Protein AF-A0A7X2MUP4-F1 (afdb_monomer_lite)

Secondary structure (DSSP, 8-state):
--EEEEEEEE-SSS--SSSSHHHHHHHHHHHTT--EEEEE-SSSTT-EEEEEETTS--HHHHHHHHHHHHHH-TT-EEEEEEEEEES--SS-GGGG-GGG-

Radius of gyration: 13.07 Å; 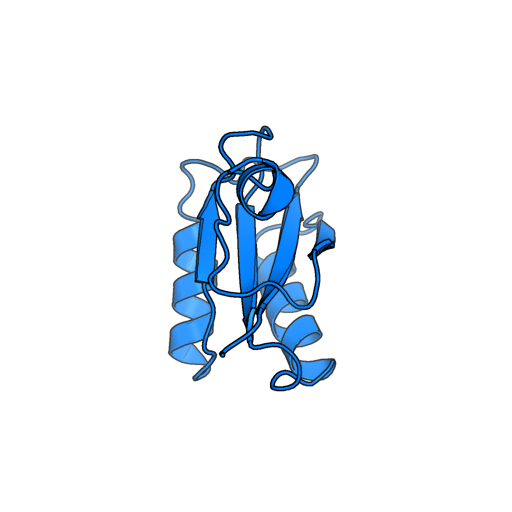chains: 1; bounding box: 39×25×31 Å

Sequence (101 aa):
MINWDIYQVNSATKNLIGVKFRGSVRKFAIENDIVLLAENAQDEENTVRFALIENTHEQELLEKITNFIRTMISDGEVKQVLNNIPNPILSKLKNNDISRY

pLDDT: mean 95.0, std 4.23, range [77.62, 98.5]

Structure (mmCIF, N/CA/C/O backbone):
data_AF-A0A7X2MUP4-F1
#
_entry.id   AF-A0A7X2MUP4-F1
#
loop_
_atom_site.group_PDB
_atom_site.id
_atom_site.type_symbol
_atom_site.label_atom_id
_atom_site.label_alt_id
_atom_site.label_comp_id
_atom_site.label_asym_id
_atom_site.label_entity_id
_atom_site.label_seq_id
_atom_site.pdbx_PDB_ins_code
_atom_site.Cartn_x
_atom_site.Cartn_y
_atom_site.Cartn_z
_atom_site.occupancy
_atom_site.B_iso_or_equiv
_atom_site.auth_seq_id
_atom_site.auth_comp_id
_atom_site.auth_asym_id
_atom_site.auth_atom_id
_atom_site.pdbx_PDB_model_num
ATOM 1 N N . MET A 1 1 ? 16.055 -7.248 -13.559 1.00 84.75 1 MET A N 1
ATOM 2 C CA . MET A 1 1 ? 15.824 -7.101 -12.106 1.00 84.75 1 MET A CA 1
ATOM 3 C C . MET A 1 1 ? 14.330 -6.904 -11.923 1.00 84.75 1 MET A C 1
ATOM 5 O O . MET A 1 1 ? 13.736 -6.299 -12.804 1.00 84.75 1 MET A O 1
ATOM 9 N N . ILE A 1 2 ? 13.715 -7.491 -10.894 1.00 91.81 2 ILE A N 1
ATOM 10 C CA . ILE A 1 2 ? 12.284 -7.274 -10.633 1.00 91.81 2 ILE A CA 1
ATOM 11 C C . ILE A 1 2 ? 12.150 -5.934 -9.916 1.00 91.81 2 ILE A C 1
ATOM 13 O O . ILE A 1 2 ? 12.777 -5.736 -8.871 1.00 91.81 2 ILE A O 1
ATOM 17 N N . ASN A 1 3 ? 11.342 -5.053 -10.489 1.00 96.12 3 ASN A N 1
ATOM 18 C CA . ASN A 1 3 ? 11.043 -3.741 -9.944 1.00 96.12 3 ASN A CA 1
ATOM 19 C C . ASN A 1 3 ? 9.639 -3.735 -9.348 1.00 96.12 3 ASN A C 1
ATOM 21 O O . ASN A 1 3 ? 8.804 -4.581 -9.677 1.00 96.12 3 ASN A O 1
ATOM 25 N N . TRP A 1 4 ? 9.406 -2.798 -8.440 1.00 97.19 4 TRP A N 1
ATOM 26 C CA . TRP A 1 4 ? 8.216 -2.773 -7.611 1.00 97.19 4 TRP A CA 1
ATOM 27 C C . TRP A 1 4 ? 7.652 -1.365 -7.502 1.00 97.19 4 TRP A C 1
ATOM 29 O O . TRP A 1 4 ? 8.394 -0.400 -7.312 1.00 97.19 4 TRP A O 1
ATOM 39 N N . ASP A 1 5 ? 6.331 -1.274 -7.540 1.00 97.06 5 ASP A N 1
ATOM 40 C CA . ASP A 1 5 ? 5.597 -0.064 -7.204 1.00 97.06 5 ASP A CA 1
ATOM 41 C C . ASP A 1 5 ? 5.146 -0.146 -5.750 1.00 97.06 5 ASP A C 1
ATOM 43 O O . ASP A 1 5 ? 4.538 -1.133 -5.328 1.00 97.06 5 ASP A O 1
ATOM 47 N N . ILE A 1 6 ? 5.481 0.881 -4.970 1.00 98.00 6 ILE A N 1
ATOM 48 C CA . ILE A 1 6 ? 5.209 0.942 -3.538 1.00 98.00 6 ILE A CA 1
ATOM 49 C C . ILE A 1 6 ? 3.986 1.817 -3.307 1.00 98.00 6 ILE A C 1
ATOM 51 O O . ILE A 1 6 ? 3.948 2.992 -3.680 1.00 98.00 6 ILE A O 1
ATOM 55 N N . TYR A 1 7 ? 3.018 1.246 -2.606 1.00 98.06 7 TYR A N 1
ATOM 56 C CA . TYR A 1 7 ? 1.796 1.893 -2.174 1.00 98.06 7 TYR A CA 1
ATOM 57 C C . TYR A 1 7 ? 1.770 1.998 -0.659 1.00 98.06 7 TYR A C 1
ATOM 59 O O . TYR A 1 7 ? 2.297 1.153 0.068 1.00 98.06 7 TYR A O 1
ATOM 67 N N . GLN A 1 8 ? 1.113 3.040 -0.185 1.00 97.94 8 GLN A N 1
ATOM 68 C CA . GLN A 1 8 ? 0.921 3.326 1.216 1.00 97.94 8 GLN A CA 1
ATOM 69 C C . GLN A 1 8 ? -0.562 3.364 1.544 1.00 97.94 8 GLN A C 1
ATOM 71 O O . GLN A 1 8 ? -1.356 3.887 0.766 1.00 97.94 8 GLN A O 1
ATOM 76 N N . VAL A 1 9 ? -0.901 2.807 2.704 1.00 98.25 9 VAL A N 1
ATOM 77 C CA . VAL A 1 9 ? -2.228 2.864 3.296 1.00 98.25 9 VAL A CA 1
ATOM 78 C C . VAL A 1 9 ? -2.176 3.671 4.583 1.00 98.25 9 VAL A C 1
ATOM 80 O O . VAL A 1 9 ? -1.392 3.352 5.483 1.00 98.25 9 VAL A O 1
ATOM 83 N N . ASN A 1 10 ? -3.060 4.659 4.676 1.00 96.81 10 ASN A N 1
ATOM 84 C CA . ASN A 1 10 ? -3.310 5.452 5.874 1.00 96.81 10 ASN A CA 1
ATOM 85 C C . ASN A 1 10 ? -4.801 5.416 6.232 1.00 96.81 10 ASN A C 1
ATOM 87 O O . ASN A 1 10 ? -5.655 5.097 5.405 1.00 96.81 10 ASN A O 1
ATOM 91 N N . SER A 1 11 ? -5.115 5.748 7.481 1.00 96.44 11 SER A N 1
ATOM 92 C CA . SER A 1 11 ? -6.482 5.978 7.946 1.00 96.44 11 SER A CA 1
ATOM 93 C C . SER A 1 11 ? -6.464 7.079 8.996 1.00 96.44 11 SER A C 1
ATOM 95 O O . SER A 1 11 ? -5.592 7.098 9.869 1.00 96.44 11 SER A O 1
ATOM 97 N N . ALA A 1 12 ? -7.422 7.998 8.900 1.00 94.19 12 ALA A N 1
ATOM 98 C CA . ALA A 1 12 ? -7.575 9.083 9.861 1.00 94.19 12 ALA A CA 1
ATOM 99 C C . ALA A 1 12 ? -8.275 8.605 11.142 1.00 94.19 12 ALA A C 1
ATOM 101 O O . ALA A 1 12 ? -8.100 9.194 12.206 1.00 94.19 12 ALA A O 1
ATOM 102 N N . THR A 1 13 ? -9.079 7.543 11.043 1.00 93.44 13 THR A N 1
ATOM 103 C CA . THR A 1 13 ? -9.969 7.100 12.124 1.00 93.44 13 THR A CA 1
ATOM 104 C C . THR A 1 13 ? -9.613 5.739 12.716 1.00 93.44 13 THR A C 1
ATOM 106 O O . THR A 1 13 ? -10.057 5.422 13.824 1.00 93.44 13 THR A O 1
ATOM 109 N N . LYS A 1 14 ? -8.834 4.907 12.015 1.00 95.06 14 LYS A N 1
ATOM 110 C CA . LYS A 1 14 ? -8.477 3.549 12.446 1.00 95.06 14 LYS A CA 1
ATOM 111 C C . LYS A 1 14 ? -6.974 3.390 12.610 1.00 95.06 14 LYS A C 1
ATOM 113 O O . LYS A 1 14 ? -6.183 3.829 11.784 1.00 95.06 14 LYS A O 1
ATOM 118 N N . ASN A 1 15 ? -6.593 2.672 13.662 1.00 95.56 15 ASN A N 1
ATOM 119 C CA . ASN A 1 15 ? -5.227 2.200 13.834 1.00 95.56 15 ASN A CA 1
ATOM 120 C C . ASN A 1 15 ? -4.967 0.997 12.907 1.00 95.56 15 ASN A C 1
ATOM 122 O O . ASN A 1 15 ? -5.750 0.050 12.903 1.00 95.56 15 ASN A O 1
ATOM 126 N N . LEU A 1 16 ? -3.866 1.023 12.158 1.00 95.38 16 LEU A N 1
ATOM 127 C CA . LEU A 1 16 ? -3.393 -0.015 11.239 1.00 95.38 16 LEU A CA 1
ATOM 128 C C . LEU A 1 16 ? -2.342 -0.924 11.893 1.00 95.38 16 LEU A C 1
ATOM 130 O O . LEU A 1 16 ? -2.144 -2.071 11.478 1.00 95.38 16 LEU A O 1
ATOM 134 N N . ILE A 1 17 ? -1.660 -0.436 12.933 1.00 94.56 17 ILE A N 1
ATOM 135 C CA . ILE A 1 17 ? -0.522 -1.113 13.559 1.00 94.56 17 ILE A CA 1
ATOM 136 C C . ILE A 1 17 ? -0.984 -1.948 14.754 1.00 94.56 17 ILE A C 1
ATOM 138 O O . ILE A 1 17 ? -1.776 -1.514 15.580 1.00 94.56 17 ILE A O 1
ATOM 142 N N . GLY A 1 18 ? -0.496 -3.187 14.863 1.00 90.38 18 GLY A N 1
ATOM 143 C CA . GLY A 1 18 ? -0.869 -4.094 15.960 1.00 90.38 18 GLY A CA 1
ATOM 144 C C . GLY A 1 18 ? -2.263 -4.726 15.832 1.00 90.38 18 GLY A C 1
ATOM 145 O O . GLY A 1 18 ? -2.610 -5.586 16.633 1.00 90.38 18 GLY A O 1
ATOM 146 N N . VAL A 1 19 ? -3.033 -4.391 14.789 1.00 93.19 19 VAL A N 1
ATOM 147 C CA . VAL A 1 19 ? -4.397 -4.914 14.549 1.00 93.19 19 VAL A CA 1
ATOM 148 C C . VAL A 1 19 ? -4.471 -5.951 13.422 1.00 93.19 19 VAL A C 1
ATOM 150 O O . VAL A 1 19 ? -5.509 -6.151 12.802 1.00 93.19 19 VAL A O 1
ATOM 153 N N . LYS A 1 20 ? -3.351 -6.616 13.115 1.00 95.81 20 LYS A N 1
ATOM 154 C CA . LYS A 1 20 ? -3.225 -7.627 12.043 1.00 95.81 20 LYS A CA 1
ATOM 155 C C . LYS A 1 20 ? -3.527 -7.131 10.614 1.00 95.81 20 LYS A C 1
ATOM 157 O O . LYS A 1 20 ? -3.481 -7.953 9.706 1.00 95.81 20 LYS A O 1
ATOM 162 N N . PHE A 1 21 ? -3.714 -5.827 10.380 1.00 97.19 21 PHE A N 1
ATOM 163 C CA . PHE A 1 21 ? -4.032 -5.258 9.059 1.00 97.19 21 PHE A CA 1
ATOM 164 C C . PHE A 1 21 ? -3.071 -5.719 7.948 1.00 97.19 21 PHE A C 1
ATOM 166 O O . PHE A 1 21 ? -3.505 -6.308 6.961 1.00 97.19 21 PHE A O 1
ATOM 173 N N . ARG A 1 22 ? -1.752 -5.574 8.153 1.00 96.88 22 ARG A N 1
ATOM 174 C CA . ARG A 1 22 ? -0.713 -6.088 7.234 1.00 96.88 22 ARG A CA 1
ATOM 175 C C . ARG A 1 22 ? -0.894 -7.577 6.912 1.00 96.88 22 ARG A C 1
ATOM 177 O O . ARG A 1 22 ? -0.721 -8.004 5.775 1.00 96.88 22 ARG A O 1
ATOM 184 N N . GLY A 1 23 ? -1.225 -8.375 7.928 1.00 97.81 23 GLY A N 1
ATOM 185 C CA . GLY A 1 23 ? -1.471 -9.808 7.778 1.00 97.81 23 GLY A CA 1
ATOM 186 C C . GLY A 1 23 ? -2.713 -10.097 6.937 1.00 97.81 23 GLY A C 1
ATOM 187 O O . GLY A 1 23 ? -2.668 -10.998 6.106 1.00 97.81 23 GLY A O 1
ATOM 188 N N . SER A 1 24 ? -3.780 -9.313 7.105 1.00 98.00 24 SER A N 1
ATOM 189 C CA . SER A 1 24 ? -5.004 -9.414 6.305 1.00 98.00 24 SER A CA 1
ATOM 190 C C . SER A 1 24 ? -4.766 -9.067 4.835 1.00 98.00 24 SER A C 1
ATOM 192 O O . SER A 1 24 ? -5.209 -9.813 3.970 1.00 98.00 24 SER A O 1
ATOM 194 N N . VAL A 1 25 ? -4.002 -8.006 4.542 1.00 98.00 25 VAL A N 1
ATOM 195 C CA . VAL A 1 25 ? -3.609 -7.651 3.161 1.00 98.00 25 VAL A CA 1
ATOM 196 C C . VAL A 1 25 ? -2.795 -8.775 2.517 1.00 98.00 25 VAL A C 1
ATOM 198 O O . VAL A 1 25 ? -3.101 -9.204 1.408 1.00 98.00 25 VAL A O 1
ATOM 201 N N . ARG A 1 26 ? -1.809 -9.329 3.236 1.00 98.00 26 ARG A N 1
ATOM 202 C CA . ARG A 1 26 ? -1.032 -10.480 2.750 1.00 98.00 26 ARG A CA 1
ATOM 203 C C . ARG A 1 26 ? -1.902 -11.721 2.532 1.00 98.00 26 ARG A C 1
ATOM 205 O O . ARG A 1 26 ? -1.685 -12.447 1.570 1.00 98.00 26 ARG A O 1
ATOM 212 N N . LYS A 1 27 ? -2.859 -11.988 3.424 1.00 98.31 27 LYS A N 1
ATOM 213 C CA . LYS A 1 27 ? -3.781 -13.122 3.294 1.00 98.31 27 LYS A CA 1
ATOM 214 C C . LYS A 1 27 ? -4.651 -12.978 2.042 1.00 98.31 27 LYS A C 1
ATOM 216 O O . LYS A 1 27 ? -4.706 -13.917 1.261 1.00 98.31 27 LYS A O 1
ATOM 221 N N . PHE A 1 28 ? -5.241 -11.802 1.828 1.00 98.00 28 PHE A N 1
ATOM 222 C CA . PHE A 1 28 ? -6.009 -11.500 0.619 1.00 98.00 28 PHE A CA 1
ATOM 223 C C . PHE A 1 28 ? -5.184 -11.723 -0.650 1.00 98.00 28 PHE A C 1
ATOM 225 O O . PHE A 1 28 ? -5.671 -12.343 -1.590 1.00 98.00 28 PHE A O 1
ATOM 232 N N . ALA A 1 29 ? -3.924 -11.278 -0.659 1.00 97.25 29 ALA A N 1
ATOM 233 C CA . ALA A 1 29 ? -3.035 -11.488 -1.795 1.00 97.25 29 ALA A CA 1
ATOM 234 C C . ALA A 1 29 ? -2.821 -12.983 -2.099 1.00 97.25 29 ALA A C 1
ATOM 236 O O . ALA A 1 29 ? -2.965 -13.395 -3.243 1.00 97.25 29 ALA A O 1
ATOM 237 N N . ILE A 1 30 ? -2.565 -13.805 -1.073 1.00 97.69 30 ILE A N 1
ATOM 238 C CA . ILE A 1 30 ? -2.412 -15.264 -1.221 1.00 97.69 30 ILE A CA 1
ATOM 239 C C . ILE A 1 30 ? -3.698 -15.913 -1.751 1.00 97.69 30 ILE A C 1
ATOM 241 O O . ILE A 1 30 ? -3.628 -16.769 -2.620 1.00 97.69 30 ILE A O 1
ATOM 245 N N . GLU A 1 31 ? -4.865 -15.511 -1.245 1.00 98.12 31 GLU A N 1
ATOM 246 C CA . GLU A 1 31 ? -6.163 -16.078 -1.649 1.00 98.12 31 GLU A CA 1
ATOM 247 C C . GLU A 1 31 ? -6.581 -15.706 -3.082 1.00 98.12 31 GLU A C 1
ATOM 249 O O . GLU A 1 31 ? -7.499 -16.318 -3.618 1.00 98.12 31 GLU A O 1
ATOM 254 N N . ASN A 1 32 ? -5.922 -14.718 -3.694 1.00 95.94 32 ASN A N 1
ATOM 255 C CA . ASN A 1 32 ? -6.211 -14.232 -5.045 1.00 95.94 32 ASN A CA 1
ATOM 256 C C . ASN A 1 32 ? -5.016 -14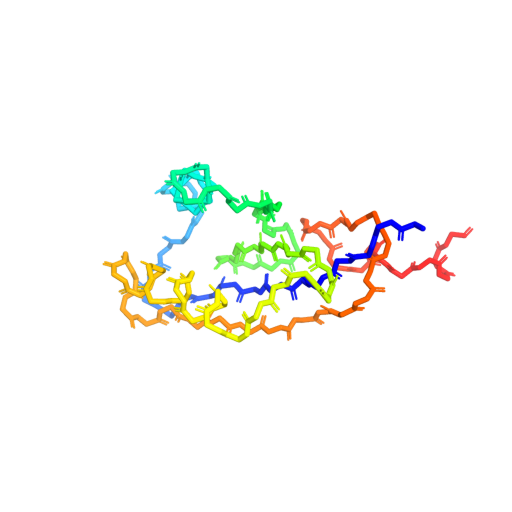.402 -6.006 1.00 95.94 32 ASN A C 1
ATOM 258 O O . ASN A 1 32 ? -4.989 -13.754 -7.049 1.00 95.94 32 ASN A O 1
ATOM 262 N N . ASP A 1 33 ? -4.021 -15.225 -5.647 1.00 94.88 33 ASP A N 1
ATOM 263 C CA . ASP A 1 33 ? -2.807 -15.480 -6.442 1.00 94.88 33 ASP A CA 1
ATOM 264 C C . ASP A 1 33 ? -2.022 -14.204 -6.825 1.00 94.88 33 ASP A C 1
ATOM 266 O O . ASP A 1 33 ? -1.451 -14.078 -7.908 1.00 94.88 33 ASP A O 1
ATOM 270 N N . ILE A 1 34 ? -1.968 -13.236 -5.904 1.00 95.12 34 ILE A N 1
ATOM 271 C CA . ILE A 1 34 ? -1.292 -11.946 -6.080 1.00 95.12 34 ILE A CA 1
ATOM 272 C C . ILE A 1 34 ? 0.086 -11.984 -5.417 1.00 95.12 34 ILE A C 1
ATOM 274 O O . ILE A 1 34 ? 0.209 -12.184 -4.204 1.00 95.12 34 ILE A O 1
ATOM 278 N N . VAL A 1 35 ? 1.138 -11.693 -6.186 1.00 95.00 35 VAL A N 1
ATOM 279 C CA . VAL A 1 35 ? 2.477 -11.467 -5.628 1.00 95.00 35 VAL A CA 1
ATOM 280 C C . VAL A 1 35 ? 2.557 -10.053 -5.053 1.00 95.00 35 VAL A C 1
ATOM 282 O O . VAL A 1 35 ? 2.563 -9.066 -5.787 1.00 95.00 35 VAL A O 1
ATOM 285 N N . LEU A 1 36 ? 2.624 -9.962 -3.725 1.00 96.19 36 LEU A N 1
ATOM 286 C CA . LEU A 1 36 ? 2.622 -8.703 -2.986 1.00 96.19 36 LEU A CA 1
ATOM 287 C C . LEU A 1 36 ? 3.576 -8.769 -1.789 1.00 96.19 36 LEU A C 1
ATOM 289 O O . LEU A 1 36 ? 3.613 -9.756 -1.050 1.00 96.19 36 LEU A O 1
ATOM 293 N N . LEU A 1 37 ? 4.313 -7.684 -1.566 1.00 97.62 37 LEU A N 1
ATOM 294 C CA . LEU A 1 37 ? 5.062 -7.444 -0.331 1.00 97.62 37 LEU A CA 1
ATOM 295 C C . LEU A 1 37 ? 4.243 -6.533 0.583 1.00 97.62 37 LEU A C 1
ATOM 297 O O . LEU A 1 37 ? 3.536 -5.664 0.088 1.00 97.62 37 LEU A O 1
ATOM 301 N N . ALA A 1 38 ? 4.331 -6.703 1.904 1.00 97.88 38 ALA A N 1
ATOM 302 C CA . ALA A 1 38 ? 3.659 -5.818 2.857 1.00 97.88 38 ALA A CA 1
ATOM 303 C C . ALA A 1 38 ? 4.462 -5.655 4.150 1.00 97.88 38 ALA A C 1
ATOM 305 O O . ALA A 1 38 ? 4.820 -6.644 4.792 1.00 97.88 38 ALA A O 1
ATOM 306 N N . GLU A 1 39 ? 4.666 -4.412 4.586 1.00 97.88 39 GLU A N 1
ATOM 307 C CA . GLU A 1 39 ? 5.351 -4.065 5.834 1.00 97.88 39 GLU A CA 1
ATOM 308 C C . GLU A 1 39 ? 4.649 -2.917 6.561 1.00 97.88 39 GLU A C 1
ATOM 310 O O . GLU A 1 39 ? 3.957 -2.093 5.968 1.00 97.88 39 GLU A O 1
ATOM 315 N N . ASN A 1 40 ? 4.858 -2.850 7.873 1.00 97.88 40 ASN A N 1
ATOM 316 C CA . ASN A 1 40 ? 4.511 -1.652 8.627 1.00 97.88 40 ASN A CA 1
ATOM 317 C C . ASN A 1 40 ? 5.608 -0.613 8.386 1.00 97.88 40 ASN A C 1
ATOM 319 O O . ASN A 1 40 ? 6.792 -0.959 8.460 1.00 97.88 40 ASN A O 1
ATOM 323 N N . ALA A 1 41 ? 5.228 0.641 8.155 1.00 97.50 41 ALA A N 1
ATOM 324 C CA . ALA A 1 41 ? 6.193 1.727 8.167 1.00 97.50 41 ALA A CA 1
ATOM 325 C C . ALA A 1 41 ? 6.788 1.884 9.575 1.00 97.50 41 ALA A C 1
ATOM 327 O O . ALA A 1 41 ? 6.127 1.650 10.589 1.00 97.50 41 ALA A O 1
ATOM 328 N N . GLN A 1 42 ? 8.062 2.253 9.627 1.00 96.88 42 GLN A N 1
ATOM 329 C CA . GLN A 1 42 ? 8.793 2.600 10.848 1.00 96.88 42 GLN A CA 1
ATOM 330 C C . GLN A 1 42 ? 9.209 4.074 10.864 1.00 96.88 42 GLN A C 1
ATOM 332 O O . GLN A 1 42 ? 9.726 4.555 11.867 1.00 96.88 42 GLN A O 1
ATOM 337 N N . ASP A 1 43 ? 9.068 4.761 9.733 1.00 96.25 43 ASP A N 1
ATOM 338 C CA . ASP A 1 43 ? 9.370 6.177 9.535 1.00 96.25 43 ASP A CA 1
ATOM 339 C C . ASP A 1 43 ? 8.112 7.052 9.464 1.00 96.25 43 ASP A C 1
ATOM 341 O O . ASP A 1 43 ? 8.233 8.267 9.349 1.00 96.25 43 ASP A O 1
ATOM 345 N N . GLU A 1 44 ? 6.925 6.451 9.560 1.00 95.44 44 GLU A N 1
ATOM 346 C CA . GLU A 1 44 ? 5.642 7.147 9.543 1.00 95.44 44 GLU A CA 1
ATOM 347 C C . GLU A 1 44 ? 4.650 6.452 10.479 1.00 95.44 44 GLU A C 1
ATOM 349 O O . GLU A 1 44 ? 4.560 5.219 10.510 1.00 95.44 44 GLU A O 1
ATOM 354 N N . GLU A 1 45 ? 3.921 7.239 11.270 1.00 94.44 45 GLU A N 1
ATOM 355 C CA . GLU A 1 45 ? 2.928 6.709 12.200 1.00 94.44 45 GLU A CA 1
ATOM 356 C C . GLU A 1 45 ? 1.722 6.127 11.460 1.00 94.44 45 GLU A C 1
ATOM 358 O O . GLU A 1 45 ? 1.348 6.571 10.378 1.00 94.44 45 GLU A O 1
ATOM 363 N N . ASN A 1 46 ? 1.098 5.116 12.068 1.00 96.31 46 ASN A N 1
ATOM 364 C CA . ASN A 1 46 ? -0.154 4.521 11.602 1.00 96.31 46 ASN A CA 1
ATOM 365 C C . ASN A 1 46 ? -0.197 4.160 10.102 1.00 96.31 46 ASN A C 1
ATOM 367 O O . ASN A 1 46 ? -1.206 4.361 9.429 1.00 96.31 46 ASN A O 1
ATOM 371 N N . THR A 1 47 ? 0.910 3.639 9.577 1.00 97.88 47 THR A N 1
ATOM 372 C CA . THR A 1 47 ? 1.102 3.472 8.136 1.00 97.88 47 THR A CA 1
ATOM 373 C C . THR A 1 47 ? 1.508 2.043 7.797 1.00 97.88 47 THR A C 1
ATOM 375 O O . THR A 1 47 ? 2.441 1.480 8.378 1.00 97.88 47 THR A O 1
ATOM 378 N N . VAL A 1 48 ? 0.831 1.448 6.817 1.00 98.31 48 VAL A N 1
ATOM 379 C CA . VAL A 1 48 ? 1.208 0.149 6.245 1.00 98.31 48 VAL A CA 1
ATOM 380 C C . VAL A 1 48 ? 1.478 0.335 4.766 1.00 98.31 48 VAL A C 1
ATOM 382 O O . VAL A 1 48 ? 0.693 0.962 4.063 1.00 98.31 48 VAL A O 1
ATOM 385 N N . ARG A 1 49 ? 2.591 -0.212 4.287 1.00 98.50 49 ARG A N 1
ATOM 386 C CA . ARG A 1 49 ? 2.965 -0.165 2.877 1.00 98.50 49 ARG A CA 1
ATOM 387 C C . ARG A 1 49 ? 2.883 -1.549 2.279 1.00 98.50 49 ARG A C 1
ATOM 389 O O . ARG A 1 49 ? 3.228 -2.537 2.931 1.00 98.50 49 ARG A O 1
ATOM 396 N N . PHE A 1 50 ? 2.444 -1.607 1.035 1.00 98.38 50 PHE A N 1
ATOM 397 C CA . PHE A 1 50 ? 2.526 -2.806 0.226 1.00 98.38 50 PHE A CA 1
ATOM 398 C C . PHE A 1 50 ? 3.177 -2.485 -1.110 1.00 98.38 50 PHE A C 1
ATOM 400 O O . PHE A 1 50 ? 3.214 -1.329 -1.521 1.00 98.38 50 PHE A O 1
ATOM 407 N N . ALA A 1 51 ? 3.711 -3.499 -1.776 1.00 98.06 51 ALA A N 1
ATOM 408 C CA . ALA A 1 51 ? 4.263 -3.334 -3.105 1.00 98.06 51 ALA A CA 1
ATOM 409 C C . ALA A 1 51 ? 3.817 -4.441 -4.042 1.00 98.06 51 ALA A C 1
ATOM 411 O O . ALA A 1 51 ? 3.680 -5.598 -3.635 1.00 98.06 51 ALA A O 1
ATOM 412 N N . LEU A 1 52 ? 3.616 -4.051 -5.294 1.00 97.19 52 LEU A N 1
ATOM 413 C CA . LEU A 1 52 ? 3.282 -4.922 -6.411 1.00 97.19 52 LEU A CA 1
ATOM 414 C C . LEU A 1 52 ? 4.444 -4.912 -7.395 1.00 97.19 52 LEU A C 1
ATOM 416 O O . LEU A 1 52 ? 5.164 -3.919 -7.494 1.00 97.19 52 LEU A O 1
ATOM 420 N N . ILE A 1 53 ? 4.630 -6.013 -8.117 1.00 95.44 53 ILE A N 1
ATOM 421 C CA . ILE A 1 53 ? 5.635 -6.056 -9.175 1.00 95.44 53 ILE A CA 1
ATOM 422 C C . ILE A 1 53 ? 5.211 -5.064 -10.272 1.00 95.44 53 ILE A C 1
ATOM 424 O O . ILE A 1 53 ? 4.076 -5.099 -10.763 1.00 95.44 53 ILE A O 1
ATOM 428 N N . GLU A 1 54 ? 6.125 -4.170 -10.636 1.00 90.69 54 GLU A N 1
ATOM 429 C CA . GLU A 1 54 ? 5.921 -3.147 -11.663 1.00 90.69 54 GLU A CA 1
ATOM 430 C C . GLU A 1 54 ? 5.497 -3.802 -12.989 1.00 90.69 54 GLU A C 1
ATOM 432 O O . GLU A 1 54 ? 5.999 -4.870 -13.345 1.00 90.69 54 GLU A O 1
ATOM 437 N N . ASN A 1 55 ? 4.579 -3.175 -13.730 1.00 84.06 55 ASN A N 1
ATOM 438 C CA . ASN A 1 55 ? 4.119 -3.624 -15.056 1.00 84.06 55 ASN A CA 1
ATOM 439 C C . ASN A 1 55 ? 3.511 -5.043 -15.109 1.00 84.06 55 ASN A C 1
ATOM 441 O O . ASN A 1 55 ? 3.340 -5.600 -16.191 1.00 84.06 55 ASN A O 1
ATOM 445 N N . THR A 1 56 ? 3.174 -5.641 -13.963 1.00 82.81 56 THR A N 1
ATOM 446 C CA . THR A 1 56 ? 2.509 -6.961 -13.895 1.00 82.81 56 THR A CA 1
ATOM 447 C C . THR A 1 56 ? 1.106 -6.905 -13.307 1.00 82.81 56 THR A C 1
ATOM 449 O O . THR A 1 56 ? 0.414 -7.919 -13.261 1.00 82.81 56 THR A O 1
ATOM 452 N N . HIS A 1 57 ? 0.680 -5.729 -12.854 1.00 77.62 57 HIS A N 1
ATOM 453 C CA . HIS A 1 57 ? -0.640 -5.519 -12.295 1.00 77.62 57 HIS A CA 1
ATOM 454 C C . HIS A 1 57 ? -1.430 -4.566 -13.185 1.00 77.62 57 HIS A C 1
ATOM 456 O O . HIS A 1 57 ? -0.973 -3.478 -13.529 1.00 77.62 57 HIS A O 1
ATOM 462 N N . GLU A 1 58 ? -2.630 -4.986 -13.561 1.00 82.56 58 GLU A N 1
ATOM 463 C CA . GLU A 1 58 ? -3.586 -4.110 -14.222 1.00 82.56 58 GLU A CA 1
ATOM 464 C C . GLU A 1 58 ? -4.205 -3.157 -13.196 1.00 82.56 58 GLU A C 1
ATOM 466 O O . GLU A 1 58 ? -4.243 -3.446 -11.995 1.00 82.56 58 GLU A O 1
ATOM 471 N N . GLN A 1 59 ? -4.741 -2.030 -13.666 1.00 85.31 59 GLN A N 1
ATOM 472 C CA . GLN A 1 59 ? -5.458 -1.085 -12.809 1.00 85.31 59 GLN A CA 1
ATOM 473 C C . GLN A 1 59 ? -6.575 -1.781 -12.003 1.00 85.31 59 GLN A C 1
ATOM 475 O O . GLN A 1 59 ? -6.756 -1.491 -10.820 1.00 85.31 59 GLN A O 1
ATOM 480 N N . GLU A 1 60 ? -7.243 -2.777 -12.596 1.00 87.31 60 GLU A N 1
ATOM 481 C CA . GLU A 1 60 ? -8.269 -3.593 -11.934 1.00 87.31 60 GLU A CA 1
ATOM 482 C C . GLU A 1 60 ? -7.735 -4.318 -10.682 1.00 87.31 60 GLU A C 1
ATOM 484 O O . GLU A 1 60 ? -8.445 -4.458 -9.685 1.00 87.31 60 GLU A O 1
ATOM 489 N N . LEU A 1 61 ? -6.471 -4.760 -10.684 1.00 91.88 61 LEU A N 1
ATOM 490 C CA . LEU A 1 61 ? -5.875 -5.439 -9.533 1.00 91.88 61 LEU A CA 1
ATOM 491 C C . LEU A 1 61 ? -5.677 -4.483 -8.355 1.00 91.88 61 LEU A C 1
ATOM 493 O O . LEU A 1 61 ? -6.009 -4.814 -7.212 1.00 91.88 61 LEU A O 1
ATOM 497 N N . LEU A 1 62 ? -5.159 -3.286 -8.634 1.00 93.75 62 LEU A N 1
ATOM 498 C CA . LEU A 1 62 ? -4.998 -2.247 -7.621 1.00 93.75 62 LEU A CA 1
ATOM 499 C C . LEU A 1 62 ? -6.359 -1.825 -7.052 1.00 93.75 62 LEU A C 1
ATOM 501 O O . LEU A 1 62 ? -6.491 -1.639 -5.838 1.00 93.75 62 LEU A O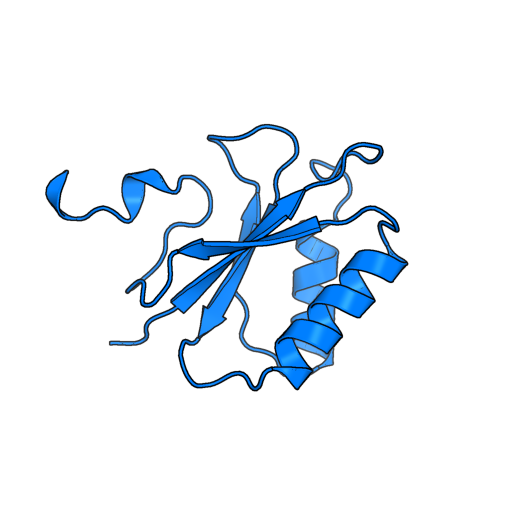 1
ATOM 505 N N . GLU A 1 63 ? -7.386 -1.735 -7.898 1.00 94.81 63 GLU A N 1
ATOM 506 C CA . GLU A 1 63 ? -8.762 -1.468 -7.477 1.00 94.81 63 GLU A CA 1
ATOM 507 C C . GLU A 1 63 ? -9.316 -2.592 -6.591 1.00 94.81 63 GLU A C 1
ATOM 509 O O . GLU A 1 63 ? -9.891 -2.302 -5.542 1.00 94.81 63 GLU A O 1
ATOM 514 N N . LYS A 1 64 ? -9.080 -3.869 -6.923 1.00 95.94 64 LYS A N 1
ATOM 515 C CA . LYS A 1 64 ? -9.468 -5.018 -6.080 1.00 95.94 64 LYS A CA 1
ATOM 516 C C . LYS A 1 64 ? -8.841 -4.950 -4.688 1.00 95.94 64 LYS A C 1
ATOM 518 O O . LYS A 1 64 ? -9.553 -5.088 -3.692 1.00 95.94 64 LYS A O 1
ATOM 523 N N . ILE A 1 65 ? -7.535 -4.686 -4.604 1.00 96.81 65 ILE A N 1
ATOM 524 C CA . ILE A 1 65 ? -6.822 -4.530 -3.324 1.00 96.81 65 ILE A CA 1
ATOM 525 C C . ILE A 1 65 ? -7.374 -3.329 -2.5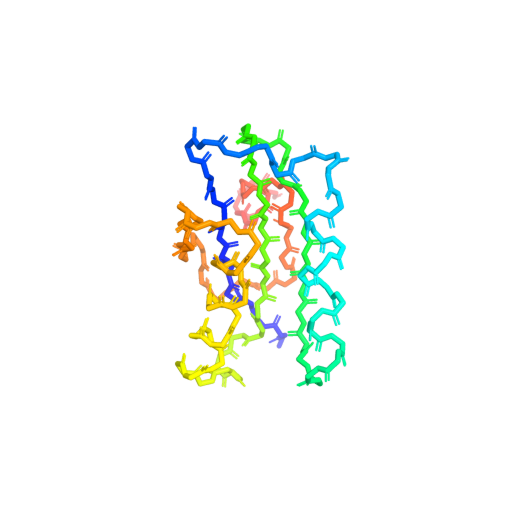45 1.00 96.81 65 ILE A C 1
ATOM 527 O O . ILE A 1 65 ? -7.657 -3.438 -1.351 1.00 96.81 65 ILE A O 1
ATOM 531 N N . THR A 1 66 ? -7.576 -2.194 -3.217 1.00 96.81 66 THR A N 1
ATOM 532 C CA . THR A 1 66 ? -8.108 -0.969 -2.602 1.00 96.81 66 THR A CA 1
ATOM 533 C C . THR A 1 66 ? -9.524 -1.176 -2.066 1.00 96.81 66 THR A C 1
ATOM 535 O O . THR A 1 66 ? -9.832 -0.769 -0.945 1.00 96.81 66 THR A O 1
ATOM 538 N N . ASN A 1 67 ? -10.381 -1.859 -2.824 1.00 97.38 67 ASN A N 1
ATOM 539 C CA . ASN A 1 67 ? -11.736 -2.193 -2.402 1.00 97.38 67 ASN A CA 1
ATOM 540 C C . ASN A 1 67 ? -11.715 -3.118 -1.185 1.00 97.38 67 ASN A C 1
ATOM 542 O O . ASN A 1 67 ? -12.406 -2.839 -0.207 1.00 97.38 67 ASN A O 1
ATOM 546 N N . PHE A 1 68 ? -10.872 -4.155 -1.189 1.00 98.00 68 PHE A N 1
ATOM 547 C CA . PHE A 1 68 ? -10.681 -5.015 -0.022 1.00 98.00 68 PHE A CA 1
ATOM 548 C C . PHE A 1 68 ? -10.231 -4.220 1.212 1.00 98.00 68 PHE A C 1
ATOM 550 O O . PHE A 1 68 ? -10.839 -4.350 2.276 1.00 98.00 68 PHE A O 1
ATOM 557 N N . ILE A 1 69 ? -9.230 -3.345 1.082 1.00 97.62 69 ILE A N 1
ATOM 558 C CA . ILE A 1 69 ? -8.780 -2.467 2.174 1.00 97.62 69 ILE A CA 1
ATOM 559 C C . ILE A 1 69 ? -9.950 -1.650 2.732 1.00 97.62 69 ILE A C 1
ATOM 561 O O . ILE A 1 69 ? -10.137 -1.610 3.950 1.00 97.6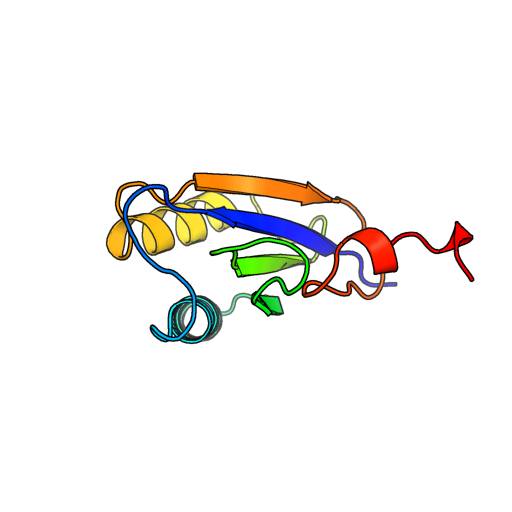2 69 ILE A O 1
ATOM 565 N N . ARG A 1 70 ? -10.784 -1.077 1.859 1.00 97.00 70 ARG A N 1
ATOM 566 C CA . ARG A 1 70 ? -11.950 -0.276 2.255 1.00 97.00 70 ARG A CA 1
ATOM 567 C C . ARG A 1 70 ? -13.051 -1.073 2.953 1.00 97.00 70 ARG A C 1
ATOM 569 O O . ARG A 1 70 ? -13.773 -0.500 3.765 1.00 97.00 70 ARG A O 1
ATOM 576 N N . THR A 1 71 ? -13.148 -2.386 2.726 1.00 97.06 71 THR A N 1
ATOM 577 C CA . THR A 1 71 ? -14.046 -3.250 3.522 1.00 97.06 71 THR A CA 1
ATOM 578 C C . THR A 1 71 ? -13.597 -3.395 4.976 1.00 97.06 71 THR A C 1
ATOM 580 O O . THR A 1 71 ? -14.432 -3.556 5.863 1.00 97.06 71 THR A O 1
ATOM 583 N N . MET A 1 72 ? -12.289 -3.318 5.238 1.00 95.31 72 MET A N 1
ATOM 584 C CA . MET A 1 72 ? -11.739 -3.359 6.595 1.00 95.31 72 MET A CA 1
ATOM 585 C C . MET A 1 72 ? -11.724 -1.967 7.235 1.00 95.31 72 MET A C 1
ATOM 587 O O . MET A 1 72 ? -11.903 -1.838 8.446 1.00 95.31 72 MET A O 1
ATOM 591 N N . ILE A 1 73 ? -11.462 -0.935 6.426 1.00 95.62 73 ILE A N 1
ATOM 592 C CA . ILE A 1 73 ? -11.205 0.439 6.859 1.00 95.62 73 ILE A CA 1
ATOM 593 C C . ILE A 1 73 ? -11.819 1.403 5.846 1.00 95.62 73 ILE A C 1
ATOM 595 O O . ILE A 1 73 ? -11.211 1.720 4.828 1.00 95.62 73 ILE A O 1
ATOM 599 N N . SER A 1 74 ? -13.032 1.873 6.125 1.00 94.56 74 SER A N 1
ATOM 600 C CA . SER A 1 74 ? -13.831 2.666 5.179 1.00 94.56 74 SER A CA 1
ATOM 601 C C . SER A 1 74 ? -13.157 3.958 4.707 1.00 94.56 74 SER A C 1
ATOM 603 O O . SER A 1 74 ? -13.398 4.390 3.585 1.00 94.56 74 SER A O 1
ATOM 605 N N . ASP A 1 75 ? -12.318 4.568 5.547 1.00 95.06 75 ASP A N 1
ATOM 606 C CA . ASP A 1 75 ? -11.535 5.772 5.245 1.00 95.06 75 ASP A CA 1
ATOM 607 C C . ASP A 1 75 ? -10.093 5.458 4.804 1.00 95.06 75 ASP A C 1
ATOM 609 O O . ASP A 1 75 ? -9.244 6.345 4.808 1.00 95.06 75 ASP A O 1
ATOM 613 N N . GLY A 1 76 ? -9.802 4.201 4.453 1.00 95.38 76 GLY A N 1
ATOM 614 C CA . GLY A 1 76 ? -8.484 3.767 4.007 1.00 95.38 76 GLY A CA 1
ATOM 615 C C . GLY A 1 76 ? -8.075 4.475 2.716 1.00 95.38 76 GLY A C 1
ATOM 616 O O . GLY A 1 76 ? -8.636 4.211 1.645 1.00 95.38 76 GLY A O 1
ATOM 617 N N . GLU A 1 77 ? -7.086 5.359 2.815 1.00 95.94 77 GLU A N 1
ATOM 618 C CA . GLU A 1 77 ? -6.471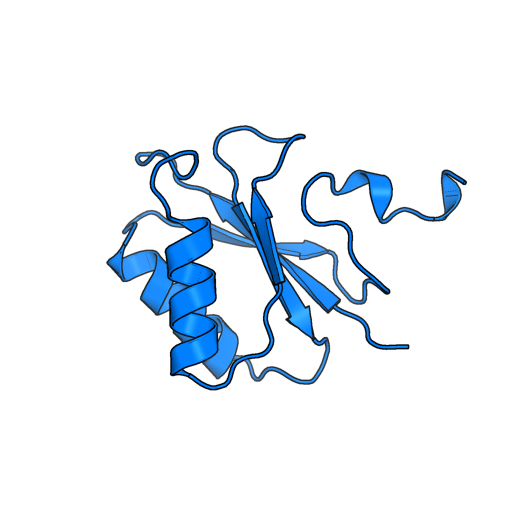 6.030 1.673 1.00 95.94 77 GLU A CA 1
ATOM 619 C C . GLU A 1 77 ? -5.319 5.173 1.158 1.00 95.94 77 GLU A C 1
ATOM 621 O O . GLU A 1 77 ? -4.418 4.838 1.922 1.00 95.94 77 GLU A O 1
ATOM 626 N N . VAL A 1 78 ? -5.351 4.819 -0.130 1.00 97.56 78 VAL A N 1
ATOM 627 C CA . VAL A 1 78 ? -4.276 4.086 -0.808 1.00 97.56 78 VAL A CA 1
ATOM 628 C C . VAL A 1 78 ? -3.597 5.028 -1.794 1.00 97.56 78 VAL A C 1
ATOM 630 O O . VAL A 1 78 ? -4.248 5.535 -2.706 1.00 97.56 78 VAL A O 1
ATOM 633 N N . LYS A 1 79 ? -2.290 5.247 -1.631 1.00 97.38 79 LYS A N 1
ATOM 634 C CA . LYS A 1 79 ? -1.502 6.166 -2.461 1.00 97.38 79 LYS A CA 1
ATOM 635 C C . LYS A 1 79 ? -0.209 5.514 -2.932 1.00 97.38 79 LYS A C 1
ATOM 637 O O . LYS A 1 79 ? 0.504 4.920 -2.130 1.00 97.38 79 LYS A O 1
ATOM 642 N N . GLN A 1 80 ? 0.130 5.659 -4.211 1.00 97.00 80 GLN A N 1
ATOM 643 C CA . GLN A 1 80 ? 1.459 5.290 -4.703 1.00 97.00 80 GLN A CA 1
ATOM 644 C C . GLN A 1 80 ? 2.492 6.296 -4.185 1.00 97.00 80 GLN A C 1
ATOM 646 O O . GLN A 1 80 ? 2.314 7.506 -4.336 1.00 97.00 80 GLN A O 1
ATOM 651 N N . VAL A 1 81 ? 3.554 5.802 -3.552 1.00 97.75 81 VAL A N 1
ATOM 652 C CA . VAL A 1 81 ? 4.593 6.640 -2.930 1.00 97.75 81 VAL A CA 1
ATOM 653 C C . VAL A 1 81 ? 5.939 6.540 -3.633 1.00 97.75 81 VAL A C 1
ATOM 655 O O . VAL A 1 81 ? 6.681 7.515 -3.627 1.00 97.75 81 VAL A O 1
ATOM 658 N N . LEU A 1 82 ? 6.243 5.403 -4.260 1.00 96.94 82 LEU A N 1
ATOM 659 C CA . LEU A 1 82 ? 7.410 5.213 -5.120 1.00 96.94 82 LEU A CA 1
ATOM 660 C C . LEU A 1 82 ? 7.048 4.261 -6.263 1.00 96.94 82 LEU A C 1
ATOM 662 O O . LEU A 1 82 ? 6.186 3.396 -6.100 1.00 96.94 82 LEU A O 1
ATOM 666 N N . ASN A 1 83 ? 7.718 4.405 -7.401 1.00 95.69 83 ASN A N 1
ATOM 667 C CA . ASN A 1 83 ? 7.544 3.555 -8.571 1.00 95.69 83 ASN A CA 1
ATOM 668 C C . ASN A 1 83 ? 8.881 2.994 -9.058 1.00 95.69 83 ASN A C 1
ATOM 670 O O . ASN A 1 83 ? 9.926 3.598 -8.811 1.00 95.69 83 ASN A O 1
ATOM 674 N N . ASN A 1 84 ? 8.838 1.862 -9.766 1.00 95.50 84 ASN A N 1
ATOM 675 C CA . ASN A 1 84 ? 10.015 1.273 -10.417 1.00 95.50 84 ASN A CA 1
ATOM 676 C C . ASN A 1 84 ? 11.210 1.060 -9.451 1.00 95.50 84 ASN A C 1
ATOM 678 O O . ASN A 1 84 ? 12.357 1.407 -9.743 1.00 95.50 84 ASN A O 1
ATOM 682 N N . ILE A 1 85 ? 10.943 0.517 -8.257 1.00 96.75 85 ILE A N 1
ATOM 683 C CA . ILE A 1 85 ? 11.960 0.324 -7.215 1.00 96.75 85 ILE A CA 1
ATOM 684 C C . ILE A 1 85 ? 12.533 -1.098 -7.263 1.00 96.75 85 ILE A C 1
ATOM 686 O O . ILE A 1 85 ? 11.792 -2.062 -7.038 1.00 96.75 85 ILE A O 1
ATOM 690 N N . PRO A 1 86 ? 13.844 -1.274 -7.499 1.00 95.75 86 PRO A N 1
ATOM 691 C CA . PRO A 1 86 ? 14.476 -2.582 -7.412 1.00 95.75 86 PRO A CA 1
ATOM 692 C C . PRO A 1 86 ? 14.654 -3.010 -5.950 1.00 95.75 86 PRO A C 1
ATOM 694 O O . PRO A 1 86 ? 15.174 -2.246 -5.144 1.00 95.75 86 PRO A O 1
ATOM 697 N N . ASN A 1 87 ? 14.285 -4.255 -5.623 1.00 94.88 87 ASN A N 1
ATOM 698 C CA . ASN A 1 87 ? 14.471 -4.857 -4.290 1.00 94.88 87 ASN A CA 1
ATOM 699 C C . ASN A 1 87 ? 14.051 -3.925 -3.120 1.00 94.88 87 ASN A C 1
ATOM 701 O O . ASN A 1 87 ? 14.902 -3.495 -2.335 1.00 94.88 87 ASN A O 1
ATOM 705 N N . PRO A 1 88 ? 12.756 -3.570 -3.024 1.00 96.75 88 PRO A N 1
ATOM 706 C CA . PRO A 1 88 ? 12.293 -2.472 -2.184 1.00 96.75 88 PRO A CA 1
ATOM 707 C C . PRO A 1 88 ? 12.398 -2.770 -0.683 1.00 96.75 88 PRO A C 1
ATOM 709 O O . PRO A 1 88 ? 12.088 -3.866 -0.219 1.00 96.75 88 PRO A O 1
ATOM 712 N N . ILE A 1 89 ? 12.717 -1.735 0.096 1.00 97.25 89 ILE A N 1
ATOM 713 C CA . ILE A 1 89 ? 12.554 -1.687 1.553 1.00 97.25 89 ILE A CA 1
ATOM 714 C C . ILE A 1 89 ? 11.295 -0.875 1.868 1.00 97.25 89 ILE A C 1
ATOM 716 O O . ILE A 1 89 ? 11.261 0.344 1.696 1.00 97.25 89 ILE A O 1
ATOM 720 N N . LEU A 1 90 ? 10.252 -1.535 2.369 1.00 98.12 90 LEU A N 1
ATOM 721 C CA . LEU A 1 90 ? 8.955 -0.893 2.609 1.00 98.12 90 LEU A CA 1
ATOM 722 C C . LEU A 1 90 ? 8.900 -0.162 3.956 1.00 98.12 90 LEU A C 1
ATOM 724 O O . LEU A 1 90 ? 8.322 0.916 4.063 1.00 98.12 90 LEU A O 1
ATOM 728 N N . SER A 1 91 ? 9.535 -0.703 4.991 1.00 97.31 91 SER A N 1
ATOM 729 C CA . SER A 1 91 ? 9.503 -0.145 6.348 1.00 97.31 91 SER A CA 1
ATOM 730 C C . SER A 1 91 ? 10.105 1.258 6.481 1.00 97.31 91 SER A C 1
ATOM 732 O O . SER A 1 91 ? 9.719 1.974 7.403 1.00 97.31 91 SER A O 1
ATOM 734 N N . LYS A 1 92 ? 11.023 1.676 5.594 1.00 96.81 92 LYS A N 1
ATOM 735 C CA . LYS A 1 92 ? 11.614 3.030 5.578 1.00 96.81 92 LYS A CA 1
ATOM 736 C C . LYS A 1 92 ? 11.900 3.503 4.150 1.00 96.81 92 LYS A C 1
ATOM 738 O O . LYS A 1 92 ? 12.884 3.057 3.559 1.00 96.81 92 LYS A O 1
ATOM 743 N N . LEU A 1 93 ? 11.113 4.443 3.613 1.00 96.12 93 LEU A N 1
ATOM 744 C CA . LEU A 1 93 ? 11.184 4.823 2.187 1.00 96.12 93 LEU A CA 1
ATOM 745 C C . LEU A 1 93 ? 12.554 5.367 1.786 1.00 96.12 93 LEU A C 1
ATOM 747 O O . LEU A 1 93 ? 13.065 5.031 0.721 1.00 96.12 93 LEU A O 1
ATOM 751 N N . LYS A 1 94 ? 13.185 6.132 2.680 1.00 94.94 94 LYS A N 1
ATOM 752 C CA . LYS A 1 94 ? 14.506 6.739 2.469 1.00 94.94 94 LYS A CA 1
ATOM 753 C C . LYS A 1 94 ? 15.630 5.737 2.174 1.00 94.94 94 LYS A C 1
ATOM 755 O O . LYS A 1 94 ? 16.699 6.159 1.747 1.00 94.94 94 LYS A O 1
ATOM 760 N N . ASN A 1 95 ? 15.440 4.451 2.475 1.00 95.50 95 ASN A N 1
ATOM 761 C CA . ASN A 1 95 ? 16.437 3.411 2.211 1.00 95.50 95 ASN A CA 1
ATOM 762 C C . ASN A 1 95 ? 16.384 2.896 0.764 1.00 95.50 95 ASN A C 1
ATOM 764 O O . ASN A 1 95 ? 17.285 2.173 0.359 1.00 95.50 95 ASN A O 1
ATOM 768 N N . ASN A 1 96 ? 15.356 3.266 -0.007 1.00 95.81 96 ASN A N 1
ATOM 769 C CA . ASN A 1 96 ? 15.264 2.947 -1.435 1.00 95.81 96 ASN A CA 1
ATOM 770 C C . ASN A 1 96 ? 16.055 3.933 -2.313 1.00 95.81 96 ASN A C 1
ATOM 772 O O . ASN A 1 96 ? 16.181 3.718 -3.513 1.00 95.81 96 ASN A O 1
ATOM 776 N N . ASP A 1 97 ? 16.591 5.006 -1.725 1.00 93.69 97 ASP A N 1
ATOM 777 C CA . ASP A 1 97 ? 17.513 5.916 -2.397 1.00 93.69 97 ASP A CA 1
ATOM 778 C C . ASP A 1 97 ? 18.941 5.364 -2.316 1.00 93.69 97 ASP A C 1
ATOM 780 O O . ASP A 1 97 ? 19.606 5.440 -1.279 1.00 93.69 97 ASP A O 1
ATOM 784 N N . ILE A 1 98 ? 19.400 4.804 -3.435 1.00 89.38 98 ILE A N 1
ATOM 785 C CA . ILE A 1 98 ? 20.725 4.192 -3.559 1.00 89.38 98 ILE A CA 1
ATOM 786 C C . ILE A 1 98 ? 21.868 5.203 -3.471 1.00 89.38 98 ILE A C 1
ATOM 788 O O . ILE A 1 98 ? 22.978 4.803 -3.151 1.00 89.38 98 ILE A O 1
ATOM 792 N N . SER A 1 99 ? 21.622 6.499 -3.703 1.00 91.88 99 SER A N 1
ATOM 793 C CA . SER A 1 99 ? 22.673 7.529 -3.643 1.00 91.88 99 SER A CA 1
ATOM 794 C C . SER A 1 99 ? 23.218 7.756 -2.226 1.00 91.88 99 SER A C 1
ATOM 796 O O . SER A 1 99 ? 24.204 8.463 -2.031 1.00 91.88 99 SER A O 1
ATOM 798 N N . ARG A 1 100 ? 22.563 7.160 -1.224 1.00 81.50 100 ARG A N 1
ATOM 799 C CA . ARG A 1 100 ? 22.907 7.259 0.197 1.00 81.50 100 ARG A CA 1
ATOM 800 C C . ARG A 1 100 ? 23.902 6.189 0.662 1.00 81.50 100 ARG A C 1
ATOM 802 O O . ARG A 1 100 ? 24.193 6.146 1.860 1.00 81.50 100 ARG A O 1
ATOM 809 N N . TYR A 1 101 ? 24.386 5.350 -0.252 1.00 81.44 101 TYR A N 1
ATOM 810 C CA . TYR A 1 101 ? 25.346 4.266 -0.033 1.00 81.44 101 TYR A CA 1
ATOM 811 C C . TYR A 1 101 ? 26.504 4.378 -1.024 1.00 81.44 101 TYR A C 1
ATOM 813 O O . TYR A 1 101 ? 27.626 3.995 -0.625 1.00 81.44 101 TYR A O 1
#

Foldseek 3Di:
DWFKWKKKKAAPPDQCPPPCNQVQLVVVCVVVVFDKDKDAAPPDHSMIMMIHTAPPDDPVRVVVSVVSSCVVGVRIDMGTDDGRQPPDDRRYRVVSPPVVD